Protein AF-A0A924YGL9-F1 (afdb_monomer_lite)

Secondary structure (DSSP, 8-state):
---EE-TTS-EE--HHHHHHHHHTT-SPPHHHHHHHHHHHHHHHHHHHHTTTTTT-HHHHTS-HHHHHHHHHHHHHHHHHHHHHHHTT--GGGHHHHHHHHHHHHHHHHHTT--HHHHHHHHHHHHHHHHHHHHHHHHHS---HHHHHHHHHHHHHHHHHHHHHHHHHHHH-

Foldseek 3Di:
DDWDADPVGDTDDDPVVVVVVVVVVLADALVNLVVLVVVLVVVVVVVVVVPPQCPPVLSVLDDPVLVVVVVVLLVVLSNLLSVCSNVVNDPVSLVVLLVSLLVQLVSCVVSVDALVSSLVVLVVSLVSSLVSLVVCVVVDPDDPVSSVSSSVSSCVSSVSSNVSSVVNNVVD

Sequence (172 aa):
LPSRRTPGGHRRFRRSDLLQYAETQGEFQPVEVQIIIQNALGQTRMDIGSGNLSEIPWYEAMSEASRNLLRQQGRRVLDELRQYVAAGAPDERLAVAITLGKDYAASLSSDGLTLPQAMRGFFYFSDFVTNAILTWSEITPRSAAEWGNLLRQVNTFINTMLLSIAEFYEEE

Radius of gyration: 19.98 Å; chains: 1; bounding box: 53×33×55 Å

Structure (mmCIF, N/CA/C/O backbone):
data_AF-A0A924YGL9-F1
#
_entry.id   AF-A0A924YGL9-F1
#
loop_
_atom_site.group_PDB
_atom_site.id
_atom_site.type_symbol
_atom_site.label_atom_id
_atom_site.label_alt_id
_atom_site.label_comp_id
_atom_site.label_asym_id
_atom_site.label_entity_id
_atom_site.label_seq_id
_atom_site.pdbx_PDB_ins_code
_atom_site.Cartn_x
_atom_site.Cartn_y
_atom_site.Cartn_z
_atom_site.occupancy
_atom_site.B_iso_or_equiv
_atom_site.auth_seq_id
_atom_site.auth_comp_id
_atom_site.auth_asym_id
_atom_site.auth_atom_id
_atom_site.pdbx_PDB_model_num
ATOM 1 N N . LEU A 1 1 ? 16.135 -15.060 -27.631 1.00 77.62 1 LEU A N 1
ATOM 2 C CA . LEU A 1 1 ? 17.086 -14.268 -28.446 1.00 77.62 1 LEU A CA 1
ATOM 3 C C . LEU A 1 1 ? 17.911 -15.168 -29.357 1.00 77.62 1 LEU A C 1
ATOM 5 O O . LEU A 1 1 ? 18.375 -16.204 -28.874 1.00 77.62 1 LEU A O 1
ATOM 9 N N . PRO A 1 2 ? 18.104 -14.798 -30.636 1.00 84.75 2 PRO A N 1
ATOM 10 C CA . PRO A 1 2 ? 19.021 -15.488 -31.540 1.00 84.75 2 PRO A CA 1
ATOM 11 C C . PRO A 1 2 ? 20.431 -15.537 -30.939 1.00 84.75 2 PRO A C 1
ATOM 13 O O . PRO A 1 2 ? 20.903 -14.564 -30.353 1.00 84.75 2 PRO A O 1
ATOM 16 N N . SER A 1 3 ? 21.115 -16.674 -31.058 1.00 90.31 3 SER A N 1
ATOM 17 C CA . SER A 1 3 ? 22.470 -16.832 -30.520 1.00 90.31 3 SER A CA 1
ATOM 18 C C . SER A 1 3 ? 23.339 -17.654 -31.458 1.00 90.31 3 SER A C 1
ATOM 20 O O . SER A 1 3 ? 22.849 -18.556 -32.136 1.00 90.31 3 SER A O 1
ATOM 22 N N . ARG A 1 4 ? 24.641 -17.357 -31.476 1.00 92.12 4 ARG A N 1
ATOM 23 C CA . ARG A 1 4 ? 25.659 -18.179 -32.143 1.00 92.12 4 ARG A CA 1
ATOM 24 C C . ARG A 1 4 ? 26.512 -18.880 -31.096 1.00 92.12 4 ARG A C 1
ATOM 26 O O . ARG A 1 4 ? 26.768 -18.305 -30.040 1.00 92.12 4 ARG A O 1
ATOM 33 N N . ARG A 1 5 ? 26.984 -20.092 -31.374 1.00 91.81 5 ARG A N 1
ATOM 34 C CA . ARG A 1 5 ? 27.933 -20.780 -30.488 1.00 91.81 5 ARG A CA 1
ATOM 35 C C . ARG A 1 5 ? 29.371 -20.509 -30.919 1.00 91.81 5 ARG A C 1
ATOM 37 O O . ARG A 1 5 ? 29.648 -20.389 -32.108 1.00 91.81 5 ARG A O 1
ATOM 44 N N . THR A 1 6 ? 30.278 -20.386 -29.957 1.00 88.19 6 THR A N 1
ATOM 45 C CA . THR A 1 6 ? 31.720 -20.435 -30.227 1.00 88.19 6 THR A CA 1
ATOM 46 C C . THR A 1 6 ? 32.169 -21.886 -30.428 1.00 88.19 6 THR A C 1
ATOM 48 O O . THR A 1 6 ? 31.446 -22.799 -30.019 1.00 88.19 6 THR A O 1
ATOM 51 N N . PRO A 1 7 ? 33.372 -22.125 -30.984 1.00 85.88 7 PRO A N 1
ATOM 52 C CA . PRO A 1 7 ? 33.950 -23.470 -31.060 1.00 85.88 7 PRO A CA 1
ATOM 53 C C . PRO A 1 7 ? 34.011 -24.194 -29.702 1.00 85.88 7 PRO A C 1
ATOM 55 O O . PRO A 1 7 ? 33.867 -25.406 -29.646 1.00 85.88 7 PRO A O 1
ATOM 58 N N . GLY A 1 8 ? 34.129 -23.449 -28.594 1.00 88.50 8 GLY A N 1
ATOM 59 C CA . GLY A 1 8 ? 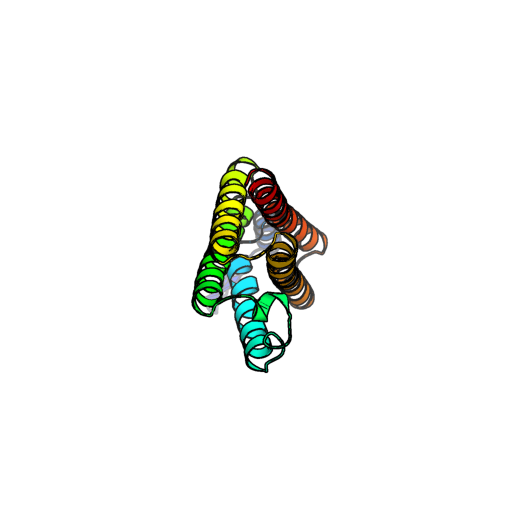34.058 -23.973 -27.223 1.00 88.50 8 GLY A CA 1
ATOM 60 C C . GLY A 1 8 ? 32.642 -24.073 -26.636 1.00 88.50 8 GLY A C 1
ATOM 61 O O . GLY A 1 8 ? 32.493 -24.072 -25.422 1.00 88.50 8 GLY A O 1
ATOM 62 N N . GLY A 1 9 ? 31.587 -24.046 -27.454 1.00 88.44 9 GLY A N 1
ATOM 63 C CA . GLY A 1 9 ? 30.202 -24.289 -27.030 1.00 88.44 9 GLY A CA 1
ATOM 64 C C . GLY A 1 9 ? 29.462 -23.117 -26.370 1.00 88.44 9 GLY A C 1
ATOM 65 O O . GLY A 1 9 ? 28.243 -23.212 -26.184 1.00 88.44 9 GLY A O 1
ATOM 66 N N . HIS A 1 10 ? 30.140 -22.004 -26.073 1.00 87.69 10 HIS A N 1
ATOM 67 C CA . HIS A 1 10 ? 29.551 -20.835 -25.414 1.00 87.69 10 HIS A CA 1
ATOM 68 C C . HIS A 1 10 ? 28.604 -20.078 -26.344 1.00 87.69 10 HIS A C 1
ATOM 70 O O . HIS A 1 10 ? 28.933 -19.814 -27.502 1.00 87.69 10 HIS A O 1
ATOM 76 N N . ARG A 1 11 ? 27.446 -19.664 -25.826 1.00 92.38 11 ARG A N 1
ATOM 77 C CA . ARG A 1 11 ? 26.506 -18.815 -26.565 1.00 92.38 11 ARG A CA 1
ATOM 78 C C . ARG A 1 11 ? 27.021 -17.374 -26.613 1.00 92.38 11 ARG A C 1
ATOM 80 O O . ARG A 1 11 ? 27.489 -16.834 -25.617 1.00 92.38 11 ARG A O 1
ATOM 87 N N . ARG A 1 12 ? 26.925 -16.748 -27.781 1.00 88.56 12 ARG A N 1
ATOM 88 C CA . ARG A 1 12 ? 27.216 -15.335 -28.033 1.00 88.56 12 ARG A CA 1
ATOM 89 C C . ARG A 1 12 ? 25.972 -14.698 -28.635 1.00 88.56 12 ARG A C 1
ATOM 91 O O . ARG A 1 12 ? 25.366 -15.262 -29.547 1.00 88.56 12 ARG A O 1
ATOM 98 N N . PHE A 1 13 ? 25.648 -13.510 -28.158 1.00 88.12 13 PHE A N 1
ATOM 99 C CA . PHE A 1 13 ? 24.521 -12.710 -28.623 1.00 88.12 13 PHE A CA 1
ATOM 100 C C . PHE A 1 13 ? 25.049 -11.469 -29.344 1.00 88.12 13 PHE A C 1
ATOM 102 O O . PHE A 1 13 ? 26.173 -11.027 -29.080 1.00 88.12 13 PHE A O 1
ATOM 109 N N . ARG A 1 14 ? 24.267 -10.912 -30.272 1.00 89.12 14 ARG A N 1
ATOM 110 C CA . ARG A 1 14 ? 24.574 -9.587 -30.819 1.00 89.12 14 ARG A CA 1
ATOM 111 C C . ARG A 1 14 ? 24.231 -8.541 -29.765 1.00 89.12 14 ARG A C 1
ATOM 113 O O . ARG A 1 14 ? 23.196 -8.635 -29.114 1.00 89.12 14 ARG A O 1
ATOM 120 N N . ARG A 1 15 ? 25.106 -7.547 -29.600 1.00 69.88 15 ARG A N 1
ATOM 121 C CA . ARG A 1 15 ? 24.907 -6.466 -28.625 1.00 69.88 15 ARG A CA 1
ATOM 122 C C . ARG A 1 15 ? 23.613 -5.692 -28.902 1.00 69.88 15 ARG A C 1
ATOM 124 O O . ARG A 1 15 ? 22.896 -5.407 -27.958 1.00 69.88 15 ARG A O 1
ATOM 131 N N . SER A 1 16 ? 23.307 -5.421 -30.172 1.00 76.44 16 SER A N 1
ATOM 132 C CA . SER A 1 16 ? 22.049 -4.796 -30.610 1.00 76.44 16 SER A CA 1
ATOM 133 C C . SER A 1 16 ? 20.824 -5.568 -30.133 1.00 76.44 16 SER A C 1
ATOM 135 O O . SER A 1 16 ? 19.909 -4.975 -29.591 1.00 76.44 16 SER A O 1
ATOM 137 N N . ASP A 1 17 ? 20.842 -6.893 -30.268 1.00 81.25 17 ASP A N 1
ATOM 138 C CA . ASP A 1 17 ? 19.700 -7.744 -29.934 1.00 81.25 17 ASP A CA 1
ATOM 139 C C . ASP A 1 17 ? 19.530 -7.849 -28.412 1.00 81.25 17 ASP A C 1
ATOM 141 O O . ASP A 1 17 ? 18.412 -7.969 -27.928 1.00 81.25 17 ASP A O 1
ATOM 145 N N . LEU A 1 18 ? 20.630 -7.782 -27.648 1.00 72.94 18 LEU A N 1
ATOM 146 C CA . LEU A 1 18 ? 20.584 -7.684 -26.186 1.00 72.94 18 LEU A CA 1
ATOM 147 C C . LEU A 1 18 ? 20.036 -6.333 -25.721 1.00 72.94 18 LEU A C 1
ATOM 149 O O . LEU A 1 18 ? 19.251 -6.305 -24.782 1.00 72.94 18 LEU A O 1
ATOM 153 N N . LEU A 1 19 ? 20.442 -5.238 -26.370 1.00 69.44 19 LEU A N 1
ATOM 154 C CA . LEU A 1 19 ? 19.954 -3.893 -26.061 1.00 69.44 19 LEU A CA 1
ATOM 155 C C . LEU A 1 19 ? 18.472 -3.754 -26.418 1.00 69.44 19 LEU A C 1
ATOM 157 O O . LEU A 1 19 ? 17.694 -3.346 -25.573 1.00 69.44 19 LEU A O 1
ATOM 161 N N . GLN A 1 20 ? 18.064 -4.211 -27.602 1.00 71.25 20 GLN A N 1
ATOM 162 C CA . GLN A 1 20 ? 16.665 -4.224 -28.022 1.00 71.25 20 GLN A CA 1
ATOM 163 C C . GLN A 1 20 ? 15.815 -5.139 -27.130 1.00 71.25 20 GLN A C 1
ATOM 165 O O . GLN A 1 20 ? 14.688 -4.800 -26.794 1.00 71.25 20 GLN A O 1
ATOM 170 N N . TYR A 1 21 ? 16.354 -6.283 -26.694 1.00 67.56 21 TYR A N 1
ATOM 171 C CA . TYR A 1 21 ? 15.675 -7.132 -25.717 1.00 67.56 21 TYR A CA 1
ATOM 172 C C . TYR A 1 21 ? 15.521 -6.442 -24.363 1.00 67.56 21 TYR A C 1
ATOM 174 O O . TYR A 1 21 ? 14.448 -6.508 -23.778 1.00 67.56 21 TYR A O 1
ATOM 182 N N . ALA A 1 22 ? 16.561 -5.766 -23.874 1.00 56.81 22 ALA A N 1
ATOM 183 C CA . ALA A 1 22 ? 16.503 -5.001 -22.633 1.00 56.81 22 ALA A CA 1
ATOM 184 C C . ALA A 1 22 ? 15.514 -3.825 -22.729 1.00 56.81 22 ALA A C 1
ATOM 186 O O . ALA A 1 22 ? 14.754 -3.596 -21.797 1.00 56.81 22 ALA A O 1
ATOM 187 N N . GLU A 1 23 ? 15.446 -3.146 -23.876 1.00 58.19 23 GLU A N 1
ATOM 188 C CA . GLU A 1 23 ? 14.446 -2.109 -24.165 1.00 58.19 23 GLU A CA 1
ATOM 189 C C . GLU A 1 23 ? 13.021 -2.683 -24.204 1.00 58.19 23 GLU A C 1
ATOM 191 O O . GLU A 1 23 ? 12.097 -2.070 -23.680 1.00 58.19 23 GLU A O 1
ATOM 196 N N . THR A 1 24 ? 12.831 -3.902 -24.726 1.00 58.66 24 THR A N 1
ATOM 197 C CA . THR A 1 24 ? 11.543 -4.620 -24.623 1.00 58.66 24 THR A CA 1
ATOM 198 C C . THR A 1 24 ? 11.243 -5.162 -23.218 1.00 58.66 24 THR A C 1
ATOM 200 O O . THR A 1 24 ? 10.170 -5.713 -22.998 1.00 58.66 24 THR A O 1
ATOM 203 N N . GLN A 1 25 ? 12.177 -5.030 -22.271 1.00 54.62 25 GLN A N 1
ATOM 204 C CA . GLN A 1 25 ? 12.065 -5.444 -20.865 1.00 54.62 25 GLN A CA 1
ATOM 205 C C . GLN A 1 25 ? 12.038 -4.226 -19.920 1.00 54.62 25 GLN A C 1
ATOM 207 O O . GLN A 1 25 ? 12.352 -4.361 -18.739 1.00 54.62 25 GLN A O 1
ATOM 212 N N . GLY A 1 26 ? 11.681 -3.035 -20.423 1.00 54.50 26 GLY A N 1
ATOM 213 C CA . GLY A 1 26 ? 11.680 -1.771 -19.667 1.00 54.50 26 GLY A CA 1
ATOM 214 C C . GLY A 1 26 ? 10.711 -1.703 -18.477 1.00 54.50 26 GLY A C 1
ATOM 215 O O . GLY A 1 26 ? 10.676 -0.697 -17.772 1.00 54.50 26 GLY A O 1
ATOM 216 N N . GLU A 1 27 ? 9.945 -2.763 -18.228 1.00 62.81 27 GLU A N 1
ATOM 217 C CA . GLU A 1 27 ? 9.067 -2.898 -17.070 1.00 62.81 27 GLU A CA 1
ATOM 218 C C . GLU A 1 27 ? 9.684 -3.834 -16.023 1.00 62.81 27 GLU A C 1
ATOM 220 O O . GLU A 1 27 ? 10.413 -4.783 -16.334 1.00 62.81 27 GLU A O 1
ATOM 225 N N . PHE A 1 28 ? 9.407 -3.563 -14.748 1.00 65.50 28 PHE A N 1
ATOM 226 C CA . PHE A 1 28 ? 9.805 -4.463 -13.673 1.00 65.50 28 PHE A CA 1
ATOM 227 C C . PHE A 1 28 ? 9.101 -5.805 -13.841 1.00 65.50 28 PHE A C 1
ATOM 229 O O . PHE A 1 28 ? 7.873 -5.885 -13.833 1.00 65.50 28 PHE A O 1
ATOM 236 N N . GLN A 1 29 ? 9.882 -6.879 -13.940 1.00 69.69 29 GLN A N 1
ATOM 237 C CA . GLN A 1 29 ? 9.306 -8.214 -13.969 1.00 69.69 29 GLN A CA 1
ATOM 238 C C . GLN A 1 29 ? 8.687 -8.543 -12.599 1.00 69.69 29 GLN A C 1
ATOM 240 O O . GLN A 1 29 ? 9.296 -8.232 -11.569 1.00 69.69 29 GLN A O 1
ATOM 245 N N . PRO A 1 30 ? 7.537 -9.245 -12.537 1.00 66.56 30 PRO A N 1
ATOM 246 C CA . PRO A 1 30 ? 6.893 -9.609 -11.273 1.00 66.56 30 PRO A CA 1
ATOM 247 C C . PRO A 1 30 ? 7.829 -10.327 -10.292 1.00 66.56 30 PRO A C 1
ATOM 249 O O . PRO A 1 30 ? 7.688 -10.178 -9.079 1.00 66.56 30 PRO A O 1
ATOM 252 N N . VAL A 1 31 ? 8.784 -11.107 -10.809 1.00 71.44 31 VAL A N 1
ATOM 253 C CA . VAL A 1 31 ? 9.782 -11.818 -9.999 1.00 71.44 31 VAL A CA 1
ATOM 254 C C . VAL A 1 31 ? 10.792 -10.870 -9.346 1.00 71.44 31 VAL A C 1
ATOM 256 O O . VAL A 1 31 ? 11.192 -11.100 -8.211 1.00 71.44 31 VAL A O 1
ATOM 259 N N . GLU A 1 32 ? 11.175 -9.779 -10.010 1.00 74.19 32 GLU A N 1
ATOM 260 C CA . GLU A 1 32 ? 12.110 -8.798 -9.449 1.00 74.19 32 GLU A CA 1
ATOM 261 C C . GLU A 1 32 ? 11.455 -8.024 -8.309 1.00 74.19 32 GLU A C 1
ATOM 263 O O . GLU A 1 32 ? 12.025 -7.930 -7.225 1.00 74.19 32 GLU A O 1
ATOM 268 N N . VAL A 1 33 ? 10.210 -7.577 -8.505 1.00 71.12 33 VAL A N 1
ATOM 269 C CA . VAL A 1 33 ? 9.405 -6.939 -7.451 1.00 71.12 33 VAL A CA 1
ATOM 270 C C . VAL A 1 33 ? 9.244 -7.877 -6.252 1.00 71.12 33 VAL A C 1
ATOM 272 O O . VAL A 1 33 ? 9.389 -7.459 -5.104 1.00 71.12 33 VAL A O 1
ATOM 275 N N . GLN A 1 34 ? 9.022 -9.170 -6.500 1.00 73.44 34 GLN A N 1
ATOM 276 C CA . GLN A 1 34 ? 8.937 -10.172 -5.440 1.00 73.44 34 GLN A CA 1
ATOM 277 C C . GLN A 1 34 ? 10.247 -10.316 -4.655 1.00 73.44 34 GLN A C 1
ATOM 279 O O . GLN A 1 34 ? 10.206 -10.396 -3.430 1.00 73.44 34 GLN A O 1
ATOM 284 N N . ILE A 1 35 ? 11.396 -10.344 -5.333 1.00 77.19 35 ILE A N 1
ATOM 285 C CA . ILE A 1 35 ? 12.714 -10.455 -4.693 1.00 77.19 35 ILE A CA 1
ATOM 286 C C . ILE A 1 35 ? 13.012 -9.210 -3.850 1.00 77.19 35 ILE A C 1
ATOM 288 O O . ILE A 1 35 ? 13.467 -9.351 -2.713 1.00 77.19 35 ILE A O 1
ATOM 292 N N . ILE A 1 36 ? 12.714 -8.012 -4.363 1.00 77.94 36 ILE A N 1
ATOM 293 C CA . ILE A 1 36 ? 12.860 -6.743 -3.631 1.00 77.94 36 ILE A CA 1
ATOM 294 C C . ILE A 1 36 ? 12.075 -6.811 -2.318 1.00 77.94 36 ILE A C 1
ATOM 296 O O . ILE A 1 36 ? 12.629 -6.639 -1.230 1.00 77.94 36 ILE A O 1
ATOM 300 N N . ILE A 1 37 ? 10.791 -7.161 -2.424 1.00 71.44 37 ILE A N 1
ATOM 301 C CA . ILE A 1 37 ? 9.874 -7.239 -1.289 1.00 71.44 37 ILE A CA 1
ATOM 302 C C . ILE A 1 37 ? 10.292 -8.331 -0.294 1.00 71.44 37 ILE A C 1
ATOM 304 O O . ILE A 1 37 ? 10.296 -8.088 0.910 1.00 71.44 37 ILE A O 1
ATOM 308 N N . GLN A 1 38 ? 10.650 -9.534 -0.752 1.00 72.38 38 GLN A N 1
ATOM 309 C CA . GLN A 1 38 ? 11.016 -10.641 0.140 1.00 72.38 38 GLN A CA 1
ATOM 310 C C . GLN A 1 38 ? 12.296 -10.363 0.927 1.00 72.38 38 GLN A C 1
ATOM 312 O O . GLN A 1 38 ? 12.350 -10.667 2.120 1.00 72.38 38 GLN A O 1
ATOM 317 N N . ASN A 1 39 ? 13.303 -9.764 0.290 1.00 72.69 39 ASN A N 1
ATOM 318 C CA . ASN A 1 39 ? 14.538 -9.399 0.978 1.00 72.69 39 ASN A CA 1
ATOM 319 C C . ASN A 1 39 ? 14.293 -8.296 2.009 1.00 72.69 39 ASN A C 1
ATOM 321 O O . ASN A 1 39 ? 14.756 -8.409 3.143 1.00 72.69 39 ASN A O 1
ATOM 325 N N . ALA A 1 40 ? 13.490 -7.289 1.663 1.00 67.81 40 ALA A N 1
ATOM 326 C CA . ALA A 1 40 ? 13.103 -6.257 2.613 1.00 67.81 40 ALA A CA 1
ATOM 327 C C . ALA A 1 40 ? 12.285 -6.824 3.785 1.00 67.81 40 ALA A C 1
ATOM 329 O O . ALA A 1 40 ? 12.552 -6.490 4.935 1.00 67.81 40 ALA A O 1
ATOM 330 N N . LEU A 1 41 ? 11.346 -7.745 3.535 1.00 67.19 41 LEU A N 1
ATOM 331 C CA . LEU A 1 41 ? 10.585 -8.419 4.595 1.00 67.19 41 LEU A CA 1
ATOM 332 C C . LEU A 1 41 ? 11.495 -9.218 5.536 1.00 67.19 41 LEU A C 1
ATOM 334 O O . LEU A 1 41 ? 11.243 -9.269 6.741 1.00 67.19 41 LEU A O 1
ATOM 338 N N . GLY A 1 42 ? 12.535 -9.854 4.990 1.00 63.47 42 GLY A N 1
ATOM 339 C CA . GLY A 1 42 ? 13.567 -10.535 5.767 1.00 63.47 42 GLY A CA 1
ATOM 340 C C . GLY A 1 42 ? 14.328 -9.573 6.677 1.00 63.47 42 GLY A C 1
ATOM 341 O O . GLY A 1 42 ? 14.456 -9.850 7.869 1.00 63.47 42 GLY A O 1
ATOM 342 N N . GLN A 1 43 ? 14.756 -8.429 6.136 1.00 61.28 43 GLN A N 1
ATOM 343 C CA . GLN A 1 43 ? 15.467 -7.387 6.879 1.00 61.28 43 GLN A CA 1
ATOM 344 C C . GLN A 1 43 ? 14.602 -6.792 7.996 1.00 61.28 43 GLN A C 1
ATOM 346 O O . GLN A 1 43 ? 14.988 -6.830 9.161 1.00 61.28 43 GLN A O 1
ATOM 351 N N . THR A 1 44 ? 13.378 -6.374 7.678 1.00 59.06 44 THR A N 1
ATOM 352 C CA . THR A 1 44 ? 12.445 -5.818 8.662 1.00 59.06 44 THR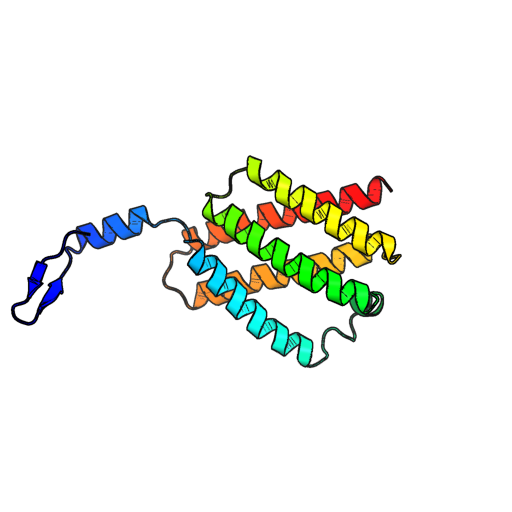 A CA 1
ATOM 353 C C . THR A 1 44 ? 12.133 -6.811 9.761 1.00 59.06 44 THR A C 1
ATOM 355 O O . THR A 1 44 ? 12.108 -6.435 10.920 1.00 59.06 44 THR A O 1
ATOM 358 N N . ARG A 1 45 ? 11.963 -8.106 9.465 1.00 59.62 45 ARG A N 1
ATOM 359 C CA . ARG A 1 45 ? 11.735 -9.115 10.512 1.00 59.62 45 ARG A CA 1
ATOM 360 C C . ARG A 1 45 ? 12.874 -9.167 11.540 1.00 59.62 45 ARG A C 1
ATOM 362 O O . ARG A 1 45 ? 12.593 -9.444 12.706 1.00 59.62 45 ARG A O 1
ATOM 369 N N . MET A 1 46 ? 14.114 -8.894 11.131 1.00 56.50 46 MET A N 1
ATOM 370 C CA . MET A 1 46 ? 15.241 -8.756 12.060 1.00 56.50 46 MET A CA 1
ATOM 371 C C . MET A 1 46 ? 15.109 -7.487 12.917 1.00 56.50 46 MET A C 1
ATOM 373 O O . MET A 1 46 ? 15.315 -7.560 14.126 1.00 56.50 46 MET A O 1
ATOM 377 N N . ASP A 1 47 ? 14.656 -6.378 12.331 1.00 56.53 47 ASP A N 1
ATOM 378 C CA . ASP A 1 47 ? 14.445 -5.095 13.022 1.00 56.53 47 ASP A CA 1
ATOM 379 C C . ASP A 1 47 ? 13.204 -5.079 13.941 1.00 56.53 47 ASP A C 1
ATOM 381 O O . ASP A 1 47 ? 13.169 -4.364 14.938 1.00 56.53 47 ASP A O 1
ATOM 385 N N . ILE A 1 48 ? 12.171 -5.878 13.649 1.00 57.66 48 ILE A N 1
ATOM 386 C CA . ILE A 1 48 ? 11.020 -6.085 14.547 1.00 57.66 48 ILE A CA 1
ATOM 387 C C . ILE A 1 48 ? 11.418 -7.002 15.709 1.00 57.66 48 ILE A C 1
ATOM 389 O O . ILE A 1 48 ? 11.030 -6.770 16.855 1.00 57.66 48 ILE A O 1
ATOM 393 N N . GLY A 1 49 ? 12.185 -8.058 15.415 1.00 52.38 49 GLY A N 1
ATOM 394 C CA . GLY A 1 49 ? 12.650 -9.035 16.400 1.00 52.38 49 GLY A CA 1
ATOM 395 C C . GLY A 1 49 ? 13.601 -8.459 17.452 1.00 52.38 49 GLY A C 1
ATOM 396 O O . GLY A 1 49 ? 13.770 -9.076 18.500 1.00 52.38 49 GLY A O 1
ATOM 397 N N . SER A 1 50 ? 14.181 -7.280 17.206 1.00 56.78 50 SER A N 1
ATOM 398 C CA . SER A 1 50 ? 15.034 -6.560 18.156 1.00 56.78 50 SER A CA 1
ATOM 399 C C . SER A 1 50 ? 14.264 -5.742 19.206 1.00 56.78 50 SER A C 1
ATOM 401 O O . SER A 1 50 ? 14.895 -5.204 20.111 1.00 56.78 50 SER A O 1
ATOM 403 N N . GLY A 1 51 ? 12.924 -5.681 19.140 1.00 57.81 51 GLY A N 1
ATOM 404 C CA . GLY A 1 51 ? 12.075 -5.046 20.165 1.00 57.81 51 GLY A CA 1
ATOM 405 C C . GLY A 1 51 ? 11.633 -3.606 19.869 1.00 57.81 51 GLY A C 1
ATOM 406 O O . GLY A 1 51 ? 10.849 -3.042 20.626 1.00 57.81 51 GLY A O 1
ATOM 407 N N . ASN A 1 52 ? 12.040 -3.022 18.740 1.00 62.59 52 ASN A N 1
ATOM 408 C CA . ASN A 1 52 ? 11.758 -1.611 18.431 1.00 62.59 52 ASN A CA 1
ATOM 409 C C . ASN A 1 52 ? 10.268 -1.279 18.205 1.00 62.59 52 ASN A C 1
ATOM 411 O O . ASN A 1 52 ? 9.871 -0.126 18.333 1.00 62.59 52 ASN A O 1
ATOM 415 N N . LEU A 1 53 ? 9.423 -2.259 17.860 1.00 67.38 53 LEU A N 1
ATOM 416 C CA . LEU A 1 53 ? 7.983 -2.034 17.642 1.00 67.38 53 LEU A CA 1
ATOM 417 C C . LEU A 1 53 ? 7.135 -2.163 18.904 1.00 67.38 53 LEU A C 1
ATOM 419 O O . LEU A 1 53 ? 6.066 -1.561 18.966 1.00 67.38 53 LEU A O 1
ATOM 423 N N . SER A 1 54 ? 7.579 -2.943 19.895 1.00 65.38 54 SER A N 1
ATOM 424 C CA . SER A 1 54 ? 6.813 -3.155 21.132 1.00 65.38 54 SER A CA 1
ATOM 425 C C . SER A 1 54 ? 6.652 -1.886 21.965 1.00 65.38 54 SER A C 1
ATOM 427 O O . SER A 1 54 ? 5.743 -1.831 22.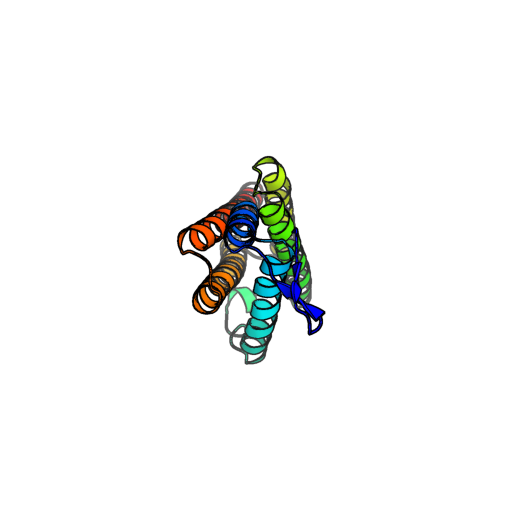781 1.00 65.38 54 SER A O 1
ATOM 429 N N . GLU A 1 55 ? 7.487 -0.874 21.732 1.00 67.69 55 GLU A N 1
ATOM 430 C CA . GLU A 1 55 ? 7.446 0.413 22.433 1.00 67.69 55 GLU A CA 1
ATOM 431 C C . GLU A 1 55 ? 6.594 1.471 21.704 1.00 67.69 55 GLU A C 1
ATOM 433 O O . GLU A 1 55 ? 6.459 2.597 22.181 1.00 67.69 55 GLU A O 1
ATOM 438 N N . ILE A 1 56 ? 6.015 1.148 20.537 1.00 76.44 56 ILE A N 1
ATOM 439 C CA . ILE A 1 56 ? 5.257 2.117 19.741 1.00 76.44 56 ILE A CA 1
ATOM 440 C C . ILE A 1 56 ? 3.766 2.081 20.135 1.00 76.44 56 ILE A C 1
ATOM 442 O O . ILE A 1 56 ? 3.118 1.049 19.937 1.00 76.44 56 ILE A O 1
ATOM 446 N N . PRO A 1 57 ? 3.163 3.203 20.586 1.00 78.56 57 PRO A N 1
ATOM 447 C CA . PRO A 1 57 ? 1.823 3.202 21.191 1.00 78.56 57 PRO A CA 1
ATOM 448 C C . PRO A 1 57 ? 0.693 2.611 20.335 1.00 78.56 57 PRO A C 1
ATOM 450 O O . PRO A 1 57 ? -0.227 1.991 20.860 1.00 78.56 57 PRO A O 1
ATOM 453 N N . TRP A 1 58 ? 0.728 2.785 19.008 1.00 79.50 58 TRP A N 1
ATOM 454 C CA . TRP A 1 58 ? -0.298 2.207 18.126 1.00 79.50 58 TRP A CA 1
ATOM 455 C C . TRP A 1 58 ? -0.154 0.687 17.977 1.00 79.50 58 TRP A C 1
ATOM 457 O O . TRP A 1 58 ? -1.154 0.006 17.782 1.00 79.50 58 TRP A O 1
ATOM 467 N N . TYR A 1 59 ? 1.070 0.159 18.075 1.00 80.81 59 TYR A N 1
ATOM 468 C CA . TYR A 1 59 ? 1.351 -1.273 17.986 1.00 80.81 59 TYR A CA 1
ATOM 469 C C . TYR A 1 59 ? 1.043 -1.965 19.317 1.00 80.81 59 TYR A C 1
ATOM 471 O O . TYR A 1 59 ? 0.492 -3.069 19.328 1.00 80.81 59 TYR A O 1
ATOM 479 N N . GLU A 1 60 ? 1.333 -1.296 20.439 1.00 82.00 60 GLU A N 1
ATOM 480 C CA . GLU A 1 60 ? 0.937 -1.737 21.779 1.00 82.00 60 GLU A CA 1
ATOM 481 C C . GLU A 1 60 ? -0.587 -1.853 21.905 1.00 82.00 60 GLU A C 1
ATOM 483 O O . GLU A 1 60 ? -1.071 -2.870 22.395 1.00 82.00 60 GLU A O 1
ATOM 488 N N . ALA A 1 61 ? -1.331 -0.880 21.367 1.00 81.62 61 ALA A N 1
ATOM 489 C CA . ALA A 1 61 ? -2.794 -0.864 21.383 1.00 81.62 61 ALA A CA 1
ATOM 490 C C . ALA A 1 61 ? -3.461 -2.018 20.606 1.00 81.62 61 ALA A C 1
ATOM 492 O O . ALA A 1 61 ? -4.641 -2.273 20.813 1.00 81.62 61 ALA A O 1
ATOM 493 N N . MET A 1 62 ? -2.737 -2.711 19.719 1.00 82.19 62 MET A N 1
ATOM 494 C CA . MET A 1 62 ? -3.266 -3.858 18.974 1.00 82.19 62 MET A CA 1
ATOM 495 C C . MET A 1 62 ? -3.211 -5.141 19.799 1.00 82.19 62 MET A C 1
ATOM 497 O O . MET A 1 62 ? -2.160 -5.479 20.359 1.00 82.19 62 MET A O 1
ATOM 501 N N . SER A 1 63 ? -4.286 -5.931 19.760 1.00 85.25 63 SER A N 1
ATOM 502 C CA . SER A 1 63 ? -4.266 -7.294 20.295 1.00 85.25 63 SER A CA 1
ATOM 503 C C . SER A 1 63 ? -3.290 -8.199 19.522 1.00 85.25 63 SER A C 1
ATOM 505 O O . SER A 1 63 ? -2.933 -7.948 18.366 1.00 85.25 63 SER A O 1
ATOM 507 N N . GLU A 1 64 ? -2.835 -9.298 20.134 1.00 83.50 64 GLU A N 1
ATOM 508 C CA . GLU A 1 64 ? -1.963 -10.264 19.444 1.00 83.50 64 GLU A CA 1
ATOM 509 C C . GLU A 1 64 ? -2.652 -10.887 18.216 1.00 83.50 64 GLU A C 1
ATOM 511 O O . GLU A 1 64 ? -2.012 -11.106 17.181 1.00 83.50 64 GLU A O 1
ATOM 516 N N . ALA A 1 65 ? -3.967 -11.107 18.304 1.00 83.88 65 ALA A N 1
ATOM 517 C CA . ALA A 1 65 ? -4.794 -11.546 17.188 1.00 83.88 65 ALA A CA 1
ATOM 518 C C . ALA A 1 65 ? -4.757 -10.533 16.034 1.00 83.88 65 ALA A C 1
ATOM 520 O O . ALA A 1 65 ? -4.442 -10.919 14.905 1.00 83.88 65 ALA A O 1
ATOM 521 N N . SER A 1 66 ? -4.956 -9.243 16.322 1.00 83.75 66 SER A N 1
ATOM 522 C CA . SER A 1 66 ? -4.863 -8.165 15.331 1.00 83.75 66 SER A CA 1
ATOM 523 C C . SER A 1 66 ? -3.478 -8.080 14.704 1.00 83.75 66 SER A C 1
ATOM 525 O O . SER A 1 66 ? -3.354 -8.025 13.484 1.00 83.75 66 SER A O 1
ATOM 527 N N . ARG A 1 67 ? -2.404 -8.192 15.497 1.00 85.56 67 ARG A N 1
ATOM 528 C CA . ARG A 1 67 ? -1.027 -8.224 14.968 1.00 85.56 67 ARG A CA 1
ATOM 529 C C . ARG A 1 67 ? -0.809 -9.402 14.010 1.00 85.56 67 ARG A C 1
ATOM 531 O O . ARG A 1 67 ? -0.154 -9.249 12.979 1.00 85.56 67 ARG A O 1
ATOM 538 N N . ASN A 1 68 ? -1.343 -10.584 14.320 1.00 83.88 68 ASN A N 1
ATOM 539 C CA . ASN A 1 68 ? -1.250 -11.758 13.444 1.00 83.88 68 ASN A CA 1
ATOM 540 C C . ASN A 1 68 ? -2.095 -11.620 12.173 1.00 83.88 68 ASN A C 1
ATOM 542 O O . ASN A 1 68 ? -1.652 -12.040 11.099 1.00 83.88 68 ASN A O 1
ATOM 546 N N . LEU A 1 69 ? -3.281 -11.024 12.276 1.00 82.56 69 LEU A N 1
ATOM 547 C CA . LEU A 1 69 ? -4.140 -10.722 11.135 1.00 82.56 69 LEU A CA 1
ATOM 548 C C . LEU A 1 69 ? -3.472 -9.707 10.199 1.00 82.56 69 LEU A C 1
ATOM 550 O O . LEU A 1 69 ? -3.356 -9.966 9.002 1.00 82.56 69 LEU A O 1
ATOM 554 N N . LEU A 1 70 ? -2.912 -8.627 10.746 1.00 83.62 70 LEU A N 1
ATOM 555 C CA . LEU A 1 70 ? -2.185 -7.620 9.975 1.00 83.62 70 LEU A CA 1
ATOM 556 C C . LEU A 1 70 ? -0.971 -8.193 9.245 1.00 83.62 70 LEU A C 1
ATOM 558 O O . LEU A 1 70 ? -0.705 -7.822 8.106 1.00 83.62 70 LEU A O 1
ATOM 562 N N . ARG A 1 71 ? -0.242 -9.144 9.844 1.00 83.75 71 ARG A N 1
ATOM 563 C CA . ARG A 1 71 ? 0.859 -9.832 9.143 1.00 83.75 71 ARG A CA 1
ATOM 564 C C . ARG A 1 71 ? 0.371 -10.614 7.924 1.00 83.75 71 ARG A C 1
ATOM 566 O O . ARG A 1 71 ? 1.098 -10.704 6.935 1.00 83.75 71 ARG A O 1
ATOM 573 N N . GLN A 1 72 ? -0.820 -11.205 7.989 1.00 86.31 72 GLN A N 1
ATOM 574 C CA . GLN A 1 72 ? -1.420 -11.919 6.860 1.00 86.31 72 GLN A CA 1
ATOM 575 C C . GLN A 1 72 ? -1.923 -10.936 5.799 1.00 86.31 72 GLN A C 1
ATOM 577 O O . GLN A 1 72 ? -1.603 -11.100 4.622 1.00 86.31 72 GLN A O 1
ATOM 582 N N . GLN A 1 73 ? -2.617 -9.876 6.217 1.00 87.88 73 GLN A N 1
ATOM 583 C CA . GLN A 1 73 ? -3.074 -8.811 5.324 1.00 87.88 73 GLN A CA 1
ATOM 584 C C . GLN A 1 73 ? -1.902 -8.121 4.621 1.00 87.88 73 GLN A C 1
ATOM 586 O O . GLN A 1 73 ? -1.929 -7.990 3.404 1.00 87.88 73 GLN A O 1
ATOM 591 N N . GLY A 1 74 ? -0.820 -7.794 5.331 1.00 87.12 74 GLY A N 1
ATOM 592 C CA . GLY A 1 74 ? 0.386 -7.207 4.743 1.00 87.12 74 GLY A CA 1
ATOM 593 C C . GLY A 1 74 ? 1.018 -8.091 3.662 1.00 87.12 74 GLY A C 1
ATOM 594 O O . GLY A 1 74 ? 1.433 -7.590 2.622 1.00 87.12 74 GLY A O 1
ATOM 595 N N . ARG A 1 75 ? 1.031 -9.423 3.836 1.00 86.56 75 ARG A N 1
ATOM 596 C CA . ARG A 1 75 ? 1.488 -10.350 2.778 1.00 86.56 75 ARG A CA 1
ATOM 597 C C . ARG A 1 75 ? 0.580 -10.312 1.552 1.00 86.56 75 ARG A C 1
ATOM 599 O O . ARG A 1 75 ? 1.091 -10.334 0.436 1.00 86.56 75 ARG A O 1
ATOM 606 N N . ARG A 1 76 ? -0.739 -10.249 1.759 1.00 91.75 76 ARG A N 1
ATOM 607 C CA . ARG A 1 76 ? -1.724 -10.126 0.675 1.00 91.75 76 ARG A CA 1
ATOM 608 C C . ARG A 1 76 ? -1.552 -8.805 -0.075 1.00 91.75 76 ARG A C 1
ATOM 610 O O . ARG A 1 76 ? -1.477 -8.826 -1.294 1.00 91.75 76 ARG A O 1
ATOM 617 N N . VAL A 1 77 ? -1.392 -7.689 0.640 1.00 92.50 77 VAL A N 1
ATOM 618 C CA . VAL A 1 77 ? -1.121 -6.366 0.052 1.00 92.50 77 VAL A CA 1
ATOM 619 C C . VAL A 1 77 ? 0.109 -6.407 -0.846 1.00 92.50 77 VAL A C 1
ATOM 621 O O . VAL A 1 77 ? 0.061 -5.933 -1.974 1.00 92.50 77 VAL A O 1
ATOM 624 N N . LEU A 1 78 ? 1.200 -7.012 -0.378 1.00 89.56 78 LEU A N 1
ATOM 625 C CA . LEU A 1 78 ? 2.438 -7.103 -1.149 1.00 89.56 78 LEU A CA 1
ATOM 626 C C . LEU A 1 78 ? 2.311 -7.987 -2.395 1.00 89.56 78 LEU A C 1
ATOM 628 O O . LEU A 1 78 ? 2.917 -7.676 -3.422 1.00 89.56 78 LEU A O 1
ATOM 632 N N . ASP A 1 79 ? 1.538 -9.074 -2.330 1.00 90.75 79 ASP A N 1
ATOM 633 C CA . ASP A 1 79 ? 1.289 -9.897 -3.513 1.00 90.75 79 ASP A CA 1
ATOM 634 C C . ASP A 1 79 ? 0.400 -9.178 -4.537 1.00 90.75 79 ASP A C 1
ATOM 636 O O . ASP A 1 79 ? 0.726 -9.171 -5.722 1.00 90.75 79 ASP A O 1
ATOM 640 N N . GLU A 1 80 ? -0.662 -8.504 -4.095 1.00 94.56 80 GLU A N 1
ATOM 641 C CA . GLU A 1 80 ? -1.534 -7.729 -4.986 1.00 94.56 80 GLU A CA 1
ATOM 642 C C . GLU A 1 80 ? -0.803 -6.528 -5.594 1.00 94.56 80 GLU A C 1
ATOM 644 O O . GLU A 1 80 ? -0.917 -6.275 -6.793 1.00 94.56 80 GLU A O 1
ATOM 649 N N . LEU A 1 81 ? 0.043 -5.845 -4.817 1.00 93.06 81 LEU A N 1
ATOM 650 C CA . LEU A 1 81 ? 0.916 -4.781 -5.313 1.00 93.06 81 LEU A CA 1
ATOM 651 C C . LEU A 1 81 ? 1.863 -5.296 -6.405 1.00 93.06 81 LEU A C 1
ATOM 653 O O . LEU A 1 81 ? 2.022 -4.663 -7.450 1.00 93.06 81 LEU A O 1
ATOM 657 N N . ARG A 1 82 ? 2.474 -6.468 -6.193 1.00 88.38 82 ARG A N 1
ATOM 658 C CA . ARG A 1 82 ? 3.318 -7.122 -7.200 1.00 88.38 82 ARG A CA 1
ATOM 659 C C . ARG A 1 82 ? 2.529 -7.399 -8.478 1.00 88.38 82 ARG A C 1
ATOM 661 O O . ARG A 1 82 ? 3.034 -7.128 -9.564 1.00 88.38 82 ARG A O 1
ATOM 668 N N . GLN A 1 83 ? 1.318 -7.942 -8.362 1.00 91.19 83 GLN A N 1
ATOM 669 C CA . GLN A 1 83 ? 0.459 -8.223 -9.514 1.00 91.19 83 GLN A CA 1
ATOM 670 C C . GLN A 1 83 ? 0.021 -6.942 -10.239 1.00 91.19 83 GLN A C 1
ATOM 672 O O . GLN A 1 83 ? -0.039 -6.929 -11.467 1.00 91.19 83 GLN A O 1
ATOM 677 N N . TYR A 1 84 ? -0.260 -5.872 -9.496 1.00 93.62 84 TYR A N 1
ATOM 678 C CA . TYR A 1 84 ? -0.609 -4.557 -10.025 1.00 93.62 84 TYR A CA 1
ATOM 679 C C . TYR A 1 84 ? 0.532 -3.956 -10.853 1.00 93.62 84 TYR A C 1
ATOM 681 O O . TYR A 1 84 ? 0.334 -3.645 -12.026 1.00 93.62 84 TYR A O 1
ATOM 689 N N . VAL A 1 85 ? 1.740 -3.875 -10.285 1.00 91.12 85 VAL A N 1
ATOM 690 C CA . VAL A 1 85 ? 2.933 -3.361 -10.982 1.00 91.12 85 VAL A CA 1
ATOM 691 C C . VAL A 1 85 ? 3.255 -4.210 -12.213 1.00 91.12 85 VAL A C 1
ATOM 693 O O . VAL A 1 85 ? 3.490 -3.672 -13.291 1.00 91.12 85 VAL A O 1
ATOM 696 N N . ALA A 1 86 ? 3.200 -5.537 -12.081 1.00 86.25 86 ALA A N 1
ATOM 697 C CA . ALA A 1 86 ? 3.470 -6.465 -13.177 1.00 86.25 86 ALA A CA 1
ATOM 698 C C . ALA A 1 86 ? 2.477 -6.368 -14.345 1.00 86.25 86 ALA A C 1
ATOM 700 O O . ALA A 1 86 ? 2.797 -6.788 -15.4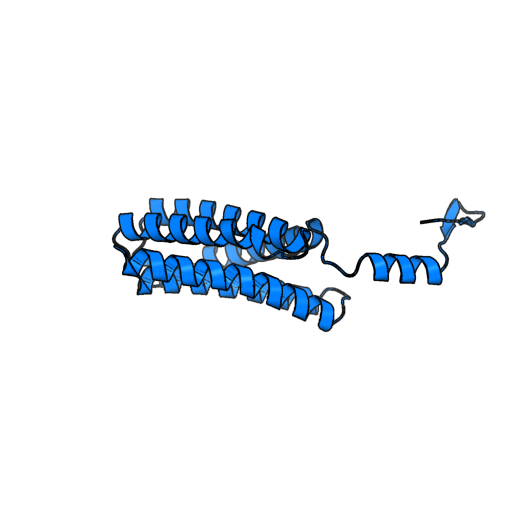52 1.00 86.25 86 ALA A O 1
ATOM 701 N N . ALA A 1 87 ? 1.270 -5.858 -14.099 1.00 87.62 87 ALA A N 1
ATOM 702 C CA . ALA A 1 87 ? 0.263 -5.632 -15.129 1.00 87.62 87 ALA A CA 1
ATOM 703 C C . ALA A 1 87 ? 0.403 -4.259 -15.815 1.00 87.62 87 ALA A C 1
ATOM 705 O O . ALA A 1 87 ? -0.493 -3.877 -16.563 1.00 87.62 87 ALA A O 1
ATOM 706 N N . GLY A 1 88 ? 1.475 -3.508 -15.537 1.00 86.94 88 GLY A N 1
ATOM 707 C CA . GLY A 1 88 ? 1.659 -2.142 -16.030 1.00 86.94 88 GLY A CA 1
ATOM 708 C C . GLY A 1 88 ? 0.933 -1.084 -15.194 1.00 86.94 88 GLY A C 1
ATOM 709 O O . GLY A 1 88 ? 0.760 0.037 -15.661 1.00 86.94 88 GLY A O 1
ATOM 710 N N . ALA A 1 89 ? 0.524 -1.424 -13.965 1.00 92.31 89 ALA A N 1
ATOM 711 C CA . ALA A 1 89 ? -0.196 -0.544 -13.043 1.00 92.31 89 ALA A CA 1
ATOM 712 C C . ALA A 1 89 ? -1.493 0.082 -13.619 1.00 92.31 89 ALA A C 1
ATOM 714 O O . ALA A 1 89 ? -1.642 1.302 -13.582 1.00 92.31 89 ALA A O 1
ATOM 715 N N . PRO A 1 90 ? -2.431 -0.723 -14.160 1.00 94.38 90 PRO A N 1
ATOM 716 C CA . PRO A 1 90 ? -3.669 -0.211 -14.740 1.00 94.38 90 PRO A CA 1
ATOM 717 C C . PRO A 1 90 ? -4.668 0.209 -13.651 1.00 94.38 90 PRO A C 1
ATOM 719 O O . PRO A 1 90 ? -4.856 -0.518 -12.668 1.00 94.38 90 PRO A O 1
ATOM 722 N N . ASP A 1 91 ? -5.343 1.343 -13.845 1.00 93.75 91 ASP A N 1
ATOM 723 C CA . ASP A 1 91 ? -6.273 1.929 -12.869 1.00 93.75 91 ASP A CA 1
ATOM 724 C C . ASP A 1 91 ? -7.384 0.954 -12.443 1.00 93.75 91 ASP A C 1
ATOM 726 O O . ASP A 1 91 ? -7.782 0.937 -11.280 1.00 93.75 91 ASP A O 1
ATOM 730 N N . GLU A 1 92 ? -7.848 0.064 -13.328 1.00 94.00 92 GLU A N 1
ATOM 731 C CA . GLU A 1 92 ? -8.897 -0.914 -13.009 1.00 94.00 92 GLU A CA 1
ATOM 732 C C . GLU A 1 92 ? -8.489 -1.874 -11.881 1.00 94.00 92 GLU A C 1
ATOM 734 O O . GLU A 1 92 ? -9.337 -2.377 -11.139 1.00 94.00 92 GLU A O 1
ATOM 739 N N . ARG A 1 93 ? -7.185 -2.126 -11.712 1.00 93.94 93 ARG A N 1
ATOM 740 C CA . ARG A 1 93 ? -6.670 -2.979 -10.633 1.00 93.94 93 ARG A CA 1
ATOM 741 C C . ARG A 1 93 ? -6.595 -2.263 -9.282 1.00 93.94 93 ARG A C 1
ATOM 743 O O . ARG A 1 93 ? -6.447 -2.940 -8.265 1.00 93.94 93 ARG A O 1
ATOM 750 N N . LEU A 1 94 ? -6.779 -0.941 -9.228 1.00 97.75 94 LEU A N 1
ATOM 751 C CA . LEU A 1 94 ? -6.851 -0.193 -7.967 1.00 97.75 94 LEU A CA 1
ATOM 752 C C . LEU A 1 94 ? -8.102 -0.531 -7.143 1.00 97.75 94 LEU A C 1
ATOM 754 O O . LEU A 1 94 ? -8.094 -0.352 -5.928 1.00 97.75 94 LEU A O 1
ATOM 758 N N . ALA A 1 95 ? -9.137 -1.126 -7.746 1.00 97.75 95 ALA A N 1
ATOM 759 C CA . ALA A 1 95 ? -10.284 -1.659 -7.005 1.00 97.75 95 ALA A CA 1
ATOM 760 C C . ALA A 1 95 ? -9.875 -2.699 -5.937 1.00 97.75 95 ALA A C 1
ATOM 762 O O . ALA A 1 95 ? -10.493 -2.795 -4.871 1.00 97.75 95 ALA A O 1
ATOM 763 N N . VAL A 1 96 ? -8.796 -3.451 -6.189 1.00 97.50 96 VAL A N 1
ATOM 764 C CA . VAL A 1 96 ? -8.231 -4.391 -5.211 1.00 97.50 96 VAL A CA 1
ATOM 765 C C . VAL A 1 96 ? -7.595 -3.640 -4.042 1.00 97.50 96 VAL A C 1
ATOM 767 O O . VAL A 1 96 ? -7.819 -4.021 -2.897 1.00 97.50 96 VAL A O 1
ATOM 770 N N . ALA A 1 97 ? -6.867 -2.549 -4.301 1.00 97.69 97 ALA A N 1
ATOM 771 C CA . ALA A 1 97 ? -6.305 -1.696 -3.252 1.00 97.69 97 ALA A CA 1
ATOM 772 C C . ALA A 1 97 ? -7.409 -1.118 -2.350 1.00 97.69 97 ALA A C 1
ATOM 774 O O . ALA A 1 97 ? -7.301 -1.192 -1.130 1.00 97.69 97 ALA A O 1
ATOM 775 N N . ILE A 1 98 ? -8.512 -0.639 -2.935 1.00 98.19 98 ILE A N 1
ATOM 776 C CA . ILE A 1 98 ? -9.682 -0.168 -2.173 1.00 98.19 98 ILE A CA 1
ATOM 777 C C . ILE A 1 98 ? -10.209 -1.286 -1.263 1.00 98.19 98 ILE A C 1
ATOM 779 O O . ILE A 1 98 ? -10.360 -1.102 -0.060 1.00 98.19 98 ILE A O 1
ATOM 783 N N . THR A 1 99 ? -10.428 -2.482 -1.814 1.00 97.94 99 THR A N 1
ATOM 784 C CA . THR A 1 99 ? -10.928 -3.627 -1.033 1.00 97.94 99 THR A CA 1
ATOM 785 C C . THR A 1 99 ? -9.991 -3.973 0.128 1.00 97.94 99 THR A C 1
ATOM 787 O O . THR A 1 99 ? -10.441 -4.158 1.254 1.00 97.94 99 THR A O 1
ATOM 790 N N . LEU A 1 100 ? -8.679 -4.000 -0.118 1.00 97.19 100 LEU A N 1
ATOM 791 C CA . LEU A 1 100 ? -7.679 -4.256 0.919 1.00 97.19 100 LEU A CA 1
ATOM 792 C C . LEU A 1 100 ? -7.661 -3.166 2.000 1.00 97.19 100 LEU A C 1
ATOM 794 O O . LEU A 1 100 ? -7.454 -3.484 3.169 1.00 97.19 100 LEU A O 1
ATOM 798 N N . GLY A 1 101 ? -7.863 -1.900 1.620 1.00 97.00 101 GLY A N 1
ATOM 799 C CA . GLY A 1 101 ? -7.958 -0.777 2.553 1.00 97.00 101 GLY A CA 1
ATOM 800 C C . GLY A 1 101 ? -9.153 -0.929 3.492 1.00 97.00 101 GLY A C 1
ATOM 801 O O . GLY A 1 101 ? -8.989 -0.831 4.708 1.00 97.00 101 GLY A O 1
ATOM 802 N N . LYS A 1 102 ? -10.324 -1.277 2.945 1.00 97.19 102 LYS A N 1
ATOM 803 C CA . LYS A 1 102 ? -11.533 -1.580 3.732 1.00 97.19 102 LYS A CA 1
ATOM 804 C C . LYS A 1 102 ? -11.338 -2.782 4.652 1.00 97.19 102 LYS A C 1
ATOM 806 O O . LYS A 1 102 ? -11.642 -2.685 5.834 1.00 97.19 102 LYS A O 1
ATOM 811 N N . ASP A 1 103 ? -10.781 -3.884 4.144 1.00 95.62 103 ASP A N 1
ATOM 812 C CA . ASP A 1 103 ? -10.508 -5.091 4.940 1.00 95.62 103 ASP A CA 1
ATOM 813 C C . ASP A 1 103 ? -9.578 -4.784 6.133 1.00 95.62 103 ASP A C 1
ATOM 815 O O . ASP A 1 103 ? -9.790 -5.278 7.247 1.00 95.62 103 ASP A O 1
ATOM 819 N N . TYR A 1 104 ? -8.543 -3.966 5.909 1.00 94.94 104 TYR A N 1
ATOM 820 C CA . TYR A 1 104 ? -7.622 -3.508 6.951 1.00 94.94 104 TYR A CA 1
ATOM 821 C C . TYR A 1 104 ? -8.333 -2.634 7.990 1.00 94.94 104 TYR A C 1
ATOM 823 O O . TYR A 1 104 ? -8.234 -2.901 9.188 1.00 94.94 104 TYR A O 1
ATOM 831 N N . ALA A 1 105 ? -9.079 -1.623 7.537 1.00 95.38 105 ALA A N 1
ATOM 832 C CA . ALA A 1 105 ? -9.787 -0.690 8.406 1.00 95.38 105 ALA A CA 1
ATOM 833 C C . ALA A 1 105 ? -10.853 -1.394 9.259 1.00 95.38 105 ALA A C 1
ATOM 835 O O . ALA A 1 105 ? -10.846 -1.246 10.477 1.00 95.38 105 ALA A O 1
ATOM 836 N N . ALA A 1 106 ? -11.670 -2.260 8.652 1.00 94.75 106 ALA A N 1
ATOM 837 C CA . ALA A 1 106 ? -12.684 -3.048 9.350 1.00 94.75 106 ALA A CA 1
ATOM 838 C C . ALA A 1 106 ? -12.081 -3.936 10.444 1.00 94.75 106 ALA A C 1
ATOM 840 O O . ALA A 1 106 ? -12.613 -4.031 11.549 1.00 94.75 106 ALA A O 1
ATOM 841 N N . SER A 1 107 ? -10.935 -4.560 10.157 1.00 92.19 107 SER A N 1
ATOM 842 C CA . SER A 1 107 ? -10.243 -5.408 11.130 1.00 92.19 107 SER A CA 1
ATOM 843 C C . SER A 1 107 ? -9.791 -4.610 12.353 1.00 92.19 107 SER A C 1
ATOM 845 O O . SER A 1 107 ? -9.980 -5.055 13.482 1.00 92.19 107 SER A O 1
ATOM 847 N N . LEU A 1 108 ? -9.223 -3.421 12.144 1.00 92.31 108 LEU A N 1
ATOM 848 C CA . LEU A 1 108 ? -8.730 -2.582 13.235 1.00 92.31 108 LEU A CA 1
ATOM 849 C C . LEU A 1 108 ? -9.849 -1.867 13.991 1.00 92.31 108 LEU A C 1
ATOM 851 O O . LEU A 1 108 ? -9.786 -1.787 15.217 1.00 92.31 108 LEU A O 1
ATOM 855 N N . SER A 1 109 ? -10.885 -1.412 13.291 1.00 93.69 109 SER A N 1
ATOM 856 C CA . SER A 1 109 ? -12.072 -0.823 13.911 1.00 93.69 109 SER A CA 1
ATOM 857 C C . SER A 1 109 ? -12.764 -1.831 14.833 1.00 93.69 109 SER A C 1
ATOM 859 O O . SER A 1 109 ? -13.067 -1.519 15.984 1.00 93.69 109 SER A O 1
ATOM 861 N N . SER A 1 110 ? -12.868 -3.098 14.404 1.00 91.25 110 SER A N 1
ATOM 862 C CA . SER A 1 110 ? -13.424 -4.176 15.236 1.00 91.25 110 SER A CA 1
ATOM 863 C C . SER A 1 110 ? -12.626 -4.465 16.521 1.00 91.25 110 SER A C 1
ATOM 865 O O . SER A 1 110 ? -13.192 -4.976 17.486 1.00 91.25 110 SER A O 1
ATOM 867 N N . ASP A 1 111 ? -11.338 -4.102 16.559 1.00 89.50 111 ASP A N 1
ATOM 868 C CA . ASP A 1 111 ? -10.454 -4.199 17.734 1.00 89.50 111 ASP A CA 1
ATOM 869 C C . ASP A 1 111 ? -10.412 -2.881 18.541 1.00 89.50 111 ASP A C 1
ATOM 871 O O . ASP A 1 111 ? -9.613 -2.727 19.462 1.00 89.50 111 ASP A O 1
ATOM 875 N N . GLY A 1 112 ? -11.265 -1.907 18.202 1.00 91.25 112 GLY A N 1
ATOM 876 C CA . GLY A 1 112 ? -11.389 -0.625 18.899 1.00 91.25 112 GLY A CA 1
ATOM 877 C C . GLY A 1 112 ? -10.298 0.395 18.568 1.00 91.25 112 GLY A C 1
ATOM 878 O O . GLY A 1 112 ? -10.153 1.389 19.286 1.00 91.25 112 GLY A O 1
ATOM 879 N N . LEU A 1 113 ? -9.514 0.182 17.506 1.00 92.31 113 LEU A N 1
ATOM 880 C CA . LEU A 1 113 ? -8.504 1.149 17.089 1.00 92.31 113 LEU A CA 1
ATOM 881 C C . LEU A 1 113 ? -9.149 2.332 16.373 1.00 92.31 113 LEU A C 1
ATOM 883 O O . LEU A 1 113 ? -9.906 2.177 15.419 1.00 92.31 113 LEU A O 1
ATOM 887 N N . THR A 1 114 ? -8.745 3.528 16.786 1.00 94.56 114 THR A N 1
ATOM 888 C CA . THR A 1 114 ? -9.123 4.791 16.146 1.00 94.56 114 THR A CA 1
ATOM 889 C C . THR A 1 114 ? -8.441 4.963 14.784 1.00 94.56 114 THR A C 1
ATOM 891 O O . THR A 1 114 ? -7.335 4.454 14.563 1.00 94.56 114 THR A O 1
ATOM 894 N N . LEU A 1 115 ? -9.026 5.780 13.900 1.00 95.69 115 LEU A N 1
ATOM 895 C CA . LEU A 1 115 ? -8.425 6.134 12.608 1.00 95.69 115 LEU A CA 1
ATOM 896 C C . LEU A 1 115 ? -6.952 6.589 12.731 1.00 95.69 115 LEU A C 1
ATOM 898 O O . LEU A 1 115 ? -6.103 6.052 12.016 1.00 95.69 115 LEU A O 1
ATOM 902 N N . PRO A 1 116 ? -6.561 7.489 13.662 1.00 95.31 116 PRO A N 1
ATOM 903 C CA . PRO A 1 116 ? -5.154 7.854 13.824 1.00 95.31 116 PRO A CA 1
ATOM 904 C C . PRO A 1 116 ? -4.229 6.693 14.218 1.00 95.31 116 PRO A C 1
ATOM 906 O O . PRO A 1 116 ? -3.029 6.761 13.954 1.00 95.31 116 PRO A O 1
ATOM 909 N N . GLN A 1 117 ? -4.718 5.652 14.897 1.00 92.00 117 GLN A N 1
ATOM 910 C CA . GLN A 1 117 ? -3.915 4.459 15.198 1.00 92.00 117 GLN A CA 1
ATOM 911 C C . GLN A 1 117 ? -3.774 3.576 13.954 1.00 92.00 117 GLN A C 1
ATOM 913 O O . GLN A 1 117 ? -2.655 3.179 13.624 1.00 92.00 117 GLN A O 1
ATOM 918 N N . ALA A 1 118 ? -4.870 3.351 13.224 1.00 93.25 118 ALA A N 1
ATOM 919 C CA . ALA A 1 118 ? -4.866 2.597 11.972 1.00 93.25 118 ALA A CA 1
ATOM 920 C C . ALA A 1 118 ? -3.933 3.228 10.922 1.00 93.25 118 ALA A C 1
ATOM 922 O O . ALA A 1 118 ? -3.104 2.528 10.333 1.00 93.25 118 ALA A O 1
ATOM 923 N N . MET A 1 119 ? -3.998 4.553 10.755 1.00 94.56 119 MET A N 1
ATOM 924 C CA . MET A 1 119 ? -3.153 5.308 9.821 1.00 94.56 119 MET A CA 1
ATOM 925 C C . MET A 1 119 ? -1.671 5.228 10.186 1.00 94.56 119 MET A C 1
ATOM 927 O O . MET A 1 119 ? -0.840 5.027 9.308 1.00 94.56 119 MET A O 1
ATOM 931 N N . ARG A 1 120 ? -1.314 5.314 11.476 1.00 90.19 120 ARG A N 1
ATOM 932 C CA . ARG A 1 120 ? 0.088 5.171 11.912 1.00 90.19 120 ARG A CA 1
ATOM 933 C C . ARG A 1 120 ? 0.657 3.792 11.590 1.00 90.19 120 ARG A C 1
ATOM 935 O O . ARG A 1 120 ? 1.793 3.708 11.128 1.00 90.19 120 ARG A O 1
ATOM 942 N N . GLY A 1 121 ? -0.129 2.733 11.793 1.00 87.31 121 GLY A N 1
ATOM 943 C CA . GLY A 1 121 ? 0.264 1.381 11.393 1.00 87.31 121 GLY A CA 1
ATOM 944 C C . GLY A 1 121 ? 0.472 1.263 9.882 1.00 87.31 121 GLY A C 1
ATOM 945 O O . GLY A 1 121 ? 1.453 0.672 9.427 1.00 87.31 121 GLY A O 1
ATOM 946 N N . PHE A 1 122 ? -0.399 1.899 9.096 1.00 91.50 122 PHE A N 1
ATOM 947 C CA . PHE A 1 122 ? -0.293 1.872 7.642 1.00 91.50 122 PHE A CA 1
ATOM 948 C C . PHE A 1 122 ? 0.879 2.711 7.109 1.00 91.50 122 PHE A C 1
ATOM 950 O O . PHE A 1 122 ? 1.557 2.289 6.173 1.00 91.50 122 PHE A O 1
ATOM 957 N N . PHE A 1 123 ? 1.182 3.862 7.716 1.00 91.31 123 PHE A N 1
ATOM 958 C CA . PHE A 1 123 ? 2.371 4.653 7.380 1.00 91.31 123 PHE A CA 1
ATOM 959 C C . PHE A 1 123 ? 3.655 3.876 7.649 1.00 91.31 123 PHE A C 1
ATOM 961 O O . PHE A 1 123 ? 4.511 3.815 6.774 1.00 91.31 123 PHE A O 1
ATOM 968 N N . TYR A 1 124 ? 3.742 3.184 8.789 1.00 85.88 124 TYR A N 1
ATOM 969 C CA . TYR A 1 124 ? 4.879 2.311 9.082 1.00 85.88 124 TYR A CA 1
ATOM 970 C C . TYR A 1 124 ? 5.085 1.248 7.988 1.00 85.88 124 TYR A C 1
ATOM 972 O O . TYR A 1 124 ? 6.203 1.019 7.526 1.00 85.88 124 TYR A O 1
ATOM 980 N N . PHE A 1 125 ? 3.999 0.624 7.525 1.00 85.06 125 PHE A N 1
ATOM 981 C CA . PHE A 1 125 ? 4.050 -0.315 6.405 1.00 85.06 125 PHE A CA 1
ATOM 982 C C . PHE A 1 125 ? 4.468 0.357 5.082 1.00 85.06 125 PHE A C 1
ATOM 984 O O . PHE A 1 125 ? 5.275 -0.195 4.335 1.00 85.06 125 PHE A O 1
ATOM 991 N N . SER A 1 126 ? 3.950 1.549 4.795 1.00 89.69 126 SER A N 1
ATOM 992 C CA . SER A 1 126 ? 4.230 2.290 3.558 1.00 89.69 126 SER A CA 1
ATOM 993 C C . SER A 1 126 ? 5.693 2.733 3.467 1.00 89.69 126 SER A C 1
ATOM 995 O O . SER A 1 126 ? 6.330 2.579 2.420 1.00 89.69 126 SER A O 1
ATOM 997 N N . ASP A 1 127 ? 6.253 3.205 4.582 1.00 88.62 127 ASP A N 1
ATOM 998 C CA . ASP A 1 127 ? 7.668 3.556 4.709 1.00 88.62 127 ASP A CA 1
ATOM 999 C C . ASP A 1 127 ? 8.549 2.326 4.510 1.00 88.62 127 ASP A C 1
ATOM 1001 O O . ASP A 1 127 ? 9.556 2.380 3.803 1.00 88.62 127 ASP A O 1
ATOM 1005 N N . PHE A 1 128 ? 8.146 1.186 5.076 1.00 84.94 128 PHE A N 1
ATOM 1006 C CA . PHE A 1 128 ? 8.834 -0.081 4.865 1.00 84.94 128 PHE A CA 1
ATOM 1007 C C . PHE A 1 128 ? 8.919 -0.451 3.371 1.00 84.94 128 PHE A C 1
ATOM 1009 O O . PHE A 1 128 ? 10.006 -0.764 2.878 1.00 84.94 128 PHE A O 1
ATOM 1016 N N . VAL A 1 129 ? 7.806 -0.382 2.634 1.00 86.81 129 VAL A N 1
ATOM 1017 C CA . VAL A 1 129 ? 7.786 -0.691 1.192 1.00 86.81 129 VAL A CA 1
ATOM 1018 C C . VAL A 1 129 ? 8.624 0.310 0.394 1.00 86.81 129 VAL A C 1
ATOM 1020 O O . VAL A 1 129 ? 9.374 -0.081 -0.500 1.00 86.81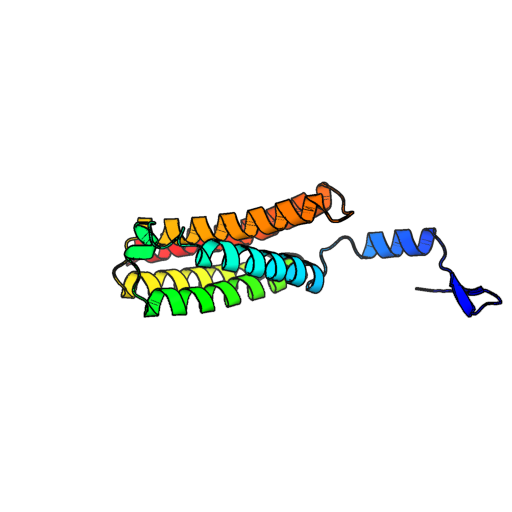 129 VAL A O 1
ATOM 1023 N N . THR A 1 130 ? 8.542 1.594 0.734 1.00 89.94 130 THR A N 1
ATOM 1024 C CA . THR A 1 130 ? 9.315 2.649 0.067 1.00 89.94 130 THR A CA 1
ATOM 1025 C C . THR A 1 130 ? 10.816 2.447 0.263 1.00 89.94 130 THR A C 1
ATOM 1027 O O . THR A 1 130 ? 11.573 2.443 -0.708 1.00 89.94 130 THR A O 1
ATOM 1030 N N . ASN A 1 131 ? 11.251 2.195 1.499 1.00 86.38 131 ASN A N 1
ATOM 1031 C CA . ASN A 1 131 ? 12.655 1.946 1.819 1.00 86.38 131 ASN A CA 1
ATOM 1032 C C . ASN A 1 131 ? 13.190 0.693 1.118 1.00 86.38 131 ASN A C 1
ATOM 1034 O O . ASN A 1 131 ? 14.316 0.710 0.628 1.00 86.38 131 ASN A O 1
ATOM 1038 N N . ALA A 1 132 ? 12.376 -0.360 0.981 1.00 84.69 132 ALA A N 1
ATOM 1039 C CA . ALA A 1 132 ? 12.743 -1.550 0.215 1.00 84.69 132 ALA A CA 1
ATOM 1040 C C . ALA A 1 132 ? 13.135 -1.211 -1.231 1.00 84.69 132 ALA A C 1
ATOM 1042 O O . ALA A 1 132 ? 14.156 -1.682 -1.732 1.00 84.69 132 ALA A O 1
ATOM 1043 N N . ILE A 1 133 ? 12.331 -0.377 -1.895 1.00 87.44 133 ILE A N 1
ATOM 1044 C CA . ILE A 1 133 ? 12.575 0.051 -3.277 1.00 87.44 133 ILE A CA 1
ATOM 1045 C C . ILE A 1 133 ? 13.838 0.914 -3.352 1.00 87.44 133 ILE A C 1
ATOM 1047 O O . ILE A 1 133 ? 14.661 0.707 -4.243 1.00 87.44 133 ILE A O 1
ATOM 1051 N N . LEU A 1 134 ? 14.020 1.838 -2.403 1.00 87.38 134 LEU A N 1
ATOM 1052 C CA . LEU A 1 134 ? 15.198 2.707 -2.343 1.00 87.38 134 LEU A CA 1
ATOM 1053 C C . LEU A 1 134 ? 16.489 1.902 -2.168 1.00 87.38 134 LEU A C 1
ATOM 1055 O O . LEU A 1 134 ? 17.390 2.032 -2.993 1.00 87.38 134 LEU A O 1
ATOM 1059 N N . THR A 1 135 ? 16.558 1.003 -1.183 1.00 85.25 135 THR A N 1
ATOM 1060 C CA . THR A 1 135 ? 17.731 0.142 -0.965 1.00 85.25 135 THR A CA 1
ATOM 1061 C C . THR A 1 135 ? 18.067 -0.676 -2.209 1.00 85.25 135 THR A C 1
ATOM 1063 O O . THR A 1 135 ? 19.229 -0.796 -2.590 1.00 85.25 135 THR A O 1
ATOM 1066 N N . TRP A 1 136 ? 17.057 -1.218 -2.891 1.00 82.56 136 TRP A N 1
ATOM 1067 C CA . TRP A 1 136 ? 17.282 -1.988 -4.113 1.00 82.56 136 TRP A CA 1
ATOM 1068 C C . TRP A 1 136 ? 17.745 -1.144 -5.297 1.00 82.56 136 TRP A C 1
ATOM 1070 O O . TRP A 1 136 ? 18.526 -1.633 -6.121 1.00 82.56 136 TRP A O 1
ATOM 1080 N N . SER A 1 137 ? 17.316 0.118 -5.356 1.00 84.88 137 SER A N 1
ATOM 1081 C CA . SER A 1 137 ? 17.756 1.059 -6.383 1.00 84.88 137 SER A CA 1
ATOM 1082 C C . SER A 1 137 ? 19.247 1.389 -6.298 1.00 84.88 137 SER A C 1
ATOM 1084 O O . SER A 1 137 ? 19.868 1.650 -7.326 1.00 84.88 137 SER A O 1
ATOM 1086 N N . GLU A 1 138 ? 19.842 1.293 -5.107 1.00 84.50 138 GLU A N 1
ATOM 1087 C CA . GLU A 1 138 ? 21.272 1.536 -4.884 1.00 84.50 138 GLU A CA 1
ATOM 1088 C C . GLU A 1 138 ? 22.162 0.378 -5.360 1.00 84.50 138 GLU A C 1
ATOM 1090 O O . GLU A 1 138 ? 23.310 0.596 -5.747 1.00 84.50 138 GLU A O 1
ATOM 1095 N N . ILE A 1 139 ? 21.646 -0.855 -5.346 1.00 80.44 139 ILE A N 1
ATOM 1096 C CA . ILE A 1 139 ? 22.446 -2.073 -5.576 1.00 80.44 139 ILE A CA 1
ATOM 1097 C C . ILE A 1 139 ? 22.185 -2.750 -6.928 1.00 80.44 139 ILE A C 1
ATOM 1099 O O . ILE A 1 139 ? 22.886 -3.697 -7.289 1.00 80.44 139 ILE A O 1
ATOM 1103 N N . THR A 1 140 ? 21.193 -2.283 -7.690 1.00 77.00 140 THR A N 1
ATOM 1104 C CA . THR A 1 140 ? 20.751 -2.916 -8.943 1.00 77.00 140 THR A CA 1
ATOM 1105 C C . THR A 1 140 ? 20.988 -1.989 -10.137 1.00 77.00 140 THR A C 1
ATOM 1107 O O . THR A 1 140 ? 20.547 -0.839 -10.108 1.00 77.00 140 THR A O 1
ATOM 1110 N N . PRO A 1 141 ? 21.621 -2.462 -11.229 1.00 76.69 141 PRO A N 1
ATOM 1111 C CA . PRO A 1 141 ? 21.901 -1.636 -12.402 1.00 76.69 141 PRO A CA 1
ATOM 1112 C C . PRO A 1 141 ? 20.639 -1.411 -13.257 1.00 76.69 141 PRO A C 1
ATOM 1114 O O . PRO A 1 141 ? 20.460 -2.048 -14.293 1.00 76.69 141 PRO A O 1
ATOM 1117 N N . ARG A 1 142 ? 19.767 -0.492 -12.829 1.00 81.88 142 ARG A N 1
ATOM 1118 C CA . ARG A 1 142 ? 18.643 0.065 -13.607 1.00 81.88 142 ARG A CA 1
ATOM 1119 C C . ARG A 1 142 ? 18.710 1.594 -13.613 1.00 81.88 142 ARG A C 1
ATOM 1121 O O . ARG A 1 142 ? 19.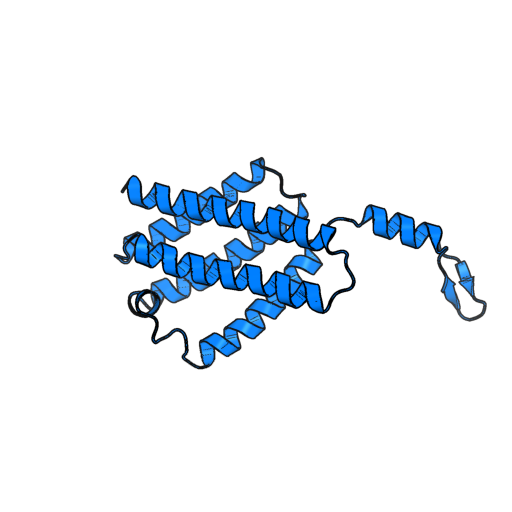397 2.198 -12.791 1.00 81.88 142 ARG A O 1
ATOM 1128 N N . SER A 1 143 ? 18.025 2.233 -14.557 1.00 86.19 143 SER A N 1
ATOM 1129 C CA . SER A 1 143 ? 18.000 3.693 -14.658 1.00 86.19 143 SER A CA 1
ATOM 1130 C C . SER A 1 143 ? 17.173 4.332 -13.536 1.00 86.19 143 SER A C 1
ATOM 1132 O O . SER A 1 143 ? 16.192 3.768 -13.052 1.00 86.19 143 SER A O 1
ATOM 1134 N N . ALA A 1 144 ? 17.521 5.567 -13.163 1.00 86.38 144 ALA A N 1
ATOM 1135 C CA . ALA A 1 144 ? 16.738 6.348 -12.201 1.00 86.38 144 ALA A CA 1
ATOM 1136 C C . ALA A 1 144 ? 15.282 6.567 -12.663 1.00 86.38 144 ALA A C 1
ATOM 1138 O O . ALA A 1 144 ? 14.374 6.660 -11.840 1.00 86.38 144 ALA A O 1
ATOM 1139 N N . ALA A 1 145 ? 15.050 6.620 -13.980 1.00 86.62 145 ALA A N 1
ATOM 1140 C CA . ALA A 1 145 ? 13.716 6.763 -14.554 1.00 86.62 145 ALA A CA 1
ATOM 1141 C C . ALA A 1 145 ? 12.841 5.521 -14.312 1.00 86.62 145 ALA A C 1
ATOM 1143 O O . ALA A 1 145 ? 11.679 5.677 -13.935 1.00 86.62 145 ALA A O 1
ATOM 1144 N N . GLU A 1 146 ? 13.393 4.313 -14.469 1.00 86.38 146 GLU A N 1
ATOM 1145 C CA . GLU A 1 146 ? 12.686 3.058 -14.174 1.00 86.38 146 GLU A CA 1
ATOM 1146 C C . GLU A 1 146 ? 12.313 2.977 -12.690 1.00 86.38 146 GLU A C 1
ATOM 1148 O O . GLU A 1 146 ? 11.146 2.770 -12.363 1.00 86.38 146 GLU A O 1
ATOM 1153 N N . TRP A 1 147 ? 13.267 3.228 -11.787 1.00 89.19 147 TRP A N 1
ATOM 1154 C CA . TRP A 1 147 ? 13.008 3.250 -10.342 1.00 89.19 147 TRP A CA 1
ATOM 1155 C C . TRP A 1 147 ? 11.971 4.297 -9.944 1.00 89.19 147 TRP A C 1
ATOM 1157 O O . TRP A 1 147 ? 11.059 4.008 -9.170 1.00 89.19 147 TRP A O 1
ATOM 1167 N N . GLY A 1 148 ? 12.061 5.498 -10.520 1.00 90.50 148 GLY A N 1
ATOM 1168 C CA . GLY A 1 148 ? 11.066 6.543 -10.315 1.00 90.50 148 GLY A CA 1
ATOM 1169 C C . GLY A 1 148 ? 9.676 6.135 -10.809 1.00 90.50 148 GLY A C 1
ATOM 1170 O O . GLY A 1 148 ? 8.680 6.525 -10.205 1.00 90.50 148 GLY A O 1
ATOM 1171 N N . ASN A 1 149 ? 9.588 5.342 -11.882 1.00 90.88 149 ASN A N 1
ATOM 1172 C CA . ASN A 1 149 ? 8.315 4.820 -12.366 1.00 90.88 149 ASN A CA 1
ATOM 1173 C C . ASN A 1 149 ? 7.712 3.787 -11.410 1.00 90.88 149 ASN A C 1
ATOM 1175 O O . ASN A 1 149 ? 6.553 3.932 -11.030 1.00 90.88 149 ASN A O 1
ATOM 1179 N N . LEU A 1 150 ? 8.509 2.813 -10.962 1.00 90.88 150 LEU A N 1
ATOM 1180 C CA . LEU A 1 150 ? 8.075 1.831 -9.966 1.00 90.88 150 LEU A CA 1
ATOM 1181 C C . LEU A 1 150 ? 7.586 2.508 -8.687 1.00 90.88 150 LEU A C 1
ATOM 1183 O O . LEU A 1 150 ? 6.508 2.188 -8.197 1.00 90.88 150 LEU A O 1
ATOM 1187 N N . LEU A 1 151 ? 8.352 3.473 -8.172 1.00 92.38 151 LEU A N 1
ATOM 1188 C CA . LEU A 1 151 ? 7.990 4.181 -6.949 1.00 92.38 151 LEU A CA 1
ATOM 1189 C C . LEU A 1 151 ? 6.660 4.931 -7.101 1.00 92.38 151 LEU A C 1
ATOM 1191 O O . LEU A 1 151 ? 5.830 4.883 -6.199 1.00 92.38 151 LEU A O 1
ATOM 1195 N N . ARG A 1 152 ? 6.411 5.576 -8.250 1.00 94.50 152 ARG A N 1
ATOM 1196 C CA . ARG A 1 152 ? 5.112 6.213 -8.526 1.00 94.50 152 ARG A CA 1
ATOM 1197 C C . ARG A 1 152 ? 3.973 5.198 -8.557 1.00 94.50 152 ARG A C 1
ATOM 1199 O O . ARG A 1 152 ? 2.957 5.444 -7.922 1.00 94.50 152 ARG A O 1
ATOM 1206 N N . GLN A 1 153 ? 4.144 4.070 -9.246 1.00 94.94 153 GLN A N 1
ATOM 1207 C CA . GLN A 1 153 ? 3.121 3.019 -9.315 1.00 94.94 153 GLN A CA 1
ATOM 1208 C C . GLN A 1 153 ? 2.797 2.464 -7.921 1.00 94.94 153 GLN A C 1
ATOM 1210 O O . GLN A 1 153 ? 1.629 2.347 -7.553 1.00 94.94 153 GLN A O 1
ATOM 1215 N N . VAL A 1 154 ? 3.826 2.188 -7.121 1.00 94.06 154 VAL A N 1
ATOM 1216 C CA . VAL A 1 154 ? 3.678 1.721 -5.739 1.00 94.06 154 VAL A CA 1
ATOM 1217 C C . VAL A 1 154 ? 2.965 2.759 -4.875 1.00 94.06 154 VAL A C 1
ATOM 1219 O O . VAL A 1 154 ? 2.012 2.414 -4.179 1.00 94.06 154 VAL A O 1
ATOM 1222 N N . ASN A 1 155 ? 3.355 4.031 -4.976 1.00 96.00 155 ASN A N 1
ATOM 1223 C CA . ASN A 1 155 ? 2.704 5.115 -4.247 1.00 96.00 155 ASN A CA 1
ATOM 1224 C C . ASN A 1 155 ? 1.235 5.275 -4.641 1.00 96.00 155 ASN A C 1
ATOM 1226 O O . ASN A 1 155 ? 0.413 5.488 -3.760 1.00 96.00 155 ASN A O 1
ATOM 1230 N N . THR A 1 156 ? 0.877 5.138 -5.921 1.00 98.00 156 THR A N 1
ATOM 1231 C CA . THR A 1 156 ? -0.532 5.161 -6.344 1.00 98.00 156 THR A CA 1
ATOM 1232 C C . THR A 1 156 ? -1.332 4.083 -5.617 1.00 98.00 156 THR A C 1
ATOM 1234 O O . THR A 1 156 ? -2.337 4.398 -4.988 1.00 98.00 156 THR A O 1
ATOM 1237 N N . PHE A 1 157 ? -0.854 2.836 -5.617 1.00 97.62 157 PHE A N 1
ATOM 1238 C CA . PHE A 1 157 ? -1.534 1.724 -4.950 1.00 97.62 157 PHE A CA 1
ATOM 1239 C C . PHE A 1 157 ? -1.674 1.947 -3.434 1.00 97.62 157 PHE A C 1
ATOM 1241 O O . PHE A 1 157 ? -2.760 1.794 -2.874 1.00 97.62 157 PHE A O 1
ATOM 1248 N N . ILE A 1 158 ? -0.584 2.347 -2.770 1.00 96.44 158 ILE A N 1
ATOM 1249 C CA . ILE A 1 158 ? -0.546 2.638 -1.328 1.00 96.44 158 ILE A CA 1
ATOM 1250 C C . ILE A 1 158 ? -1.484 3.800 -0.973 1.00 96.44 158 ILE A C 1
ATOM 1252 O O . ILE A 1 158 ? -2.236 3.710 -0.005 1.00 96.44 158 ILE A O 1
ATOM 1256 N N . ASN A 1 159 ? -1.487 4.873 -1.764 1.00 97.88 159 ASN A N 1
ATOM 1257 C CA . ASN A 1 159 ? -2.341 6.035 -1.528 1.00 97.88 159 ASN A CA 1
ATOM 1258 C C . ASN A 1 159 ? -3.823 5.708 -1.740 1.00 97.88 159 ASN A C 1
ATOM 1260 O O . ASN A 1 159 ? -4.661 6.191 -0.981 1.00 97.88 159 ASN A O 1
ATOM 1264 N N . THR A 1 160 ? -4.157 4.857 -2.715 1.00 98.56 160 THR A N 1
ATOM 1265 C CA . THR A 1 160 ? -5.524 4.344 -2.882 1.00 98.56 160 THR A CA 1
ATOM 1266 C C . THR A 1 160 ? -5.981 3.564 -1.650 1.00 98.56 160 THR A C 1
ATOM 1268 O O . THR A 1 160 ? -7.104 3.756 -1.188 1.00 98.56 160 THR A O 1
ATOM 1271 N N . MET A 1 161 ? -5.115 2.719 -1.079 1.00 98.00 161 MET A N 1
ATOM 1272 C CA . MET A 1 161 ? -5.423 2.038 0.181 1.00 98.00 161 MET A CA 1
ATOM 1273 C C . MET A 1 161 ? -5.632 3.030 1.330 1.00 98.00 161 MET A C 1
ATOM 1275 O O . MET A 1 161 ? -6.623 2.916 2.044 1.00 98.00 161 MET A O 1
ATOM 1279 N N . LEU A 1 162 ? -4.727 4.003 1.500 1.00 97.19 162 LEU A N 1
ATOM 1280 C CA . LEU A 1 162 ? -4.816 5.034 2.544 1.00 97.19 162 LEU A CA 1
ATOM 1281 C C . LEU A 1 162 ? -6.137 5.794 2.496 1.00 97.19 162 LEU A C 1
ATOM 1283 O O . LEU A 1 162 ? -6.780 5.963 3.529 1.00 97.19 162 LEU A O 1
ATOM 1287 N N . LEU A 1 163 ? -6.535 6.237 1.302 1.00 98.25 163 LEU A N 1
ATOM 1288 C CA . LEU A 1 163 ? -7.800 6.935 1.114 1.00 98.25 163 LEU A CA 1
ATOM 1289 C C . LEU A 1 163 ? -8.973 6.035 1.508 1.00 98.25 163 LEU A C 1
ATOM 1291 O O . LEU A 1 163 ? -9.808 6.443 2.304 1.00 98.25 163 LEU A O 1
ATOM 1295 N N . SER A 1 164 ? -8.973 4.782 1.049 1.00 98.31 164 SER A N 1
ATOM 1296 C CA . SER A 1 164 ? -10.030 3.832 1.394 1.00 98.31 164 SER A CA 1
ATOM 1297 C C . SER A 1 164 ? -10.106 3.511 2.892 1.00 98.31 164 SER A C 1
ATOM 1299 O O . SER A 1 164 ? -11.186 3.179 3.375 1.00 98.31 164 SER A O 1
ATOM 1301 N N . ILE A 1 165 ? -8.986 3.558 3.620 1.00 98.00 165 ILE A N 1
ATOM 1302 C CA . ILE A 1 165 ? -8.970 3.410 5.082 1.00 98.00 165 ILE A CA 1
ATOM 1303 C C . ILE A 1 165 ? -9.631 4.627 5.728 1.00 98.00 165 ILE A C 1
ATOM 1305 O O . ILE A 1 165 ? -10.454 4.467 6.623 1.00 98.00 165 ILE A O 1
ATOM 1309 N N . ALA A 1 166 ? -9.276 5.834 5.281 1.00 97.94 166 ALA A N 1
ATOM 1310 C CA . ALA A 1 166 ? -9.853 7.066 5.806 1.00 97.94 166 ALA A CA 1
ATOM 1311 C C . ALA A 1 166 ? -11.369 7.132 5.566 1.00 97.94 166 ALA A C 1
ATOM 1313 O O . ALA A 1 166 ? -12.104 7.397 6.511 1.00 97.94 166 ALA A O 1
ATOM 1314 N N . GLU A 1 167 ? -11.820 6.815 4.349 1.00 98.06 167 GLU A N 1
ATOM 1315 C CA . GLU A 1 167 ? -13.243 6.760 3.982 1.00 98.06 167 GLU A CA 1
ATOM 1316 C C . GLU A 1 167 ? -14.015 5.761 4.855 1.00 98.06 167 GLU A C 1
ATOM 1318 O O . GLU A 1 167 ? -15.079 6.088 5.366 1.00 98.06 167 GLU A O 1
ATOM 1323 N N . PHE A 1 168 ? -13.454 4.570 5.107 1.00 98.00 168 PHE A N 1
ATOM 1324 C CA . PHE A 1 168 ? -14.103 3.562 5.954 1.00 98.00 168 PHE A CA 1
ATOM 1325 C C . PHE A 1 168 ? -14.409 4.086 7.366 1.00 98.00 168 PHE A C 1
ATOM 1327 O O . PHE A 1 168 ? -15.501 3.874 7.874 1.00 98.00 168 PHE A O 1
ATOM 1334 N N . TYR A 1 169 ? -13.454 4.779 7.990 1.00 97.19 169 TYR A N 1
ATOM 1335 C CA . TYR A 1 169 ? -13.613 5.324 9.343 1.00 97.19 169 TYR A CA 1
ATOM 1336 C C . TYR A 1 169 ? -14.439 6.618 9.405 1.00 97.19 169 TYR A C 1
ATOM 1338 O O . TYR A 1 169 ? -14.796 7.045 10.499 1.00 97.19 169 TYR A O 1
ATOM 1346 N N . GLU A 1 170 ? -14.669 7.294 8.278 1.00 95.75 170 GLU A N 1
ATOM 1347 C CA . GLU A 1 170 ? -15.582 8.443 8.213 1.00 95.75 170 GLU A CA 1
ATOM 1348 C C . GLU A 1 170 ? -17.046 7.983 8.122 1.00 95.75 170 GLU A C 1
ATOM 1350 O O . GLU A 1 170 ? -17.938 8.644 8.652 1.00 95.75 170 GLU A O 1
ATOM 1355 N N . GLU A 1 171 ? -17.287 6.859 7.443 1.00 90.38 171 GLU A N 1
ATOM 1356 C CA . GLU A 1 171 ? -18.622 6.298 7.210 1.00 90.38 171 GLU A CA 1
ATOM 1357 C C . GLU A 1 171 ? -19.170 5.460 8.386 1.00 90.38 171 GLU A C 1
ATOM 1359 O O . GLU A 1 171 ? -20.371 5.174 8.407 1.00 90.38 171 GLU A O 1
ATOM 1364 N N . GLU A 1 172 ? -18.320 5.066 9.342 1.00 66.75 172 GLU A N 1
ATOM 1365 C CA . GLU A 1 172 ? -18.653 4.261 10.536 1.00 66.75 172 GLU A CA 1
ATOM 1366 C C . GLU A 1 172 ? -18.989 5.115 11.772 1.00 66.75 172 GLU A C 1
ATOM 1368 O O . GLU A 1 172 ? -20.035 4.833 12.408 1.00 66.75 172 GLU A O 1
#

pLDDT: mean 84.18, std 12.07, range [52.38, 98.56]